Protein AF-A0A819WZU9-F1 (afdb_monomer_lite)

Sequence (108 aa):
MELAFIIFAAPYACFLKNRHYYALPEVTYENLISKPEETIGAVFDVCGISKSLIPEALTALNRDSQAGTVLSRDKM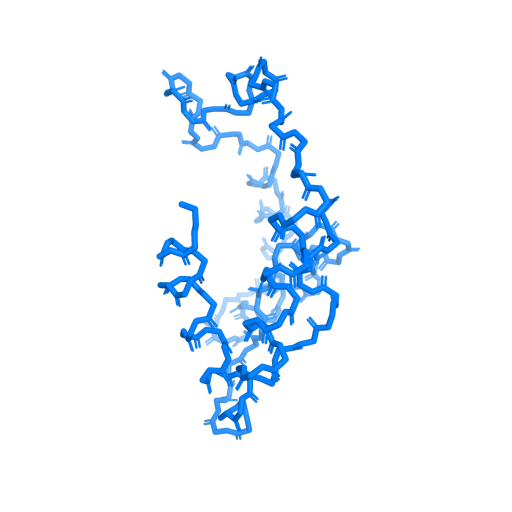AQVKSLELSKLDRKRLNEIAKRMELPESIFHF

Radius of gyration: 17.21 Å; chains: 1; bounding box: 39×28×38 Å

Secondary structure (DSSP, 8-state):
-HHHHHHHHHHHHHHHHHGGG--S----HHHHHHSHHHHHHHHHHHHT--GGGHHHHHHHHHS-TTTTSTTSHHHHTTS---PPPHHHHHHHHHHHHHHT--GGGG--

pLDDT: mean 86.58, std 8.69, range [50.03, 97.62]

Organism: NCBI:txid392033

Structure (mmCIF, N/CA/C/O backbone):
data_AF-A0A819WZU9-F1
#
_entry.id   AF-A0A819WZU9-F1
#
loop_
_atom_site.group_PDB
_atom_site.id
_atom_site.type_symbol
_atom_site.label_atom_id
_atom_site.label_alt_id
_atom_site.label_comp_id
_atom_site.label_asym_id
_atom_site.label_entity_id
_atom_site.label_seq_id
_atom_site.pdbx_PDB_ins_code
_atom_site.Cartn_x
_atom_site.Cartn_y
_atom_site.Cartn_z
_atom_site.occupancy
_atom_site.B_iso_or_equiv
_atom_site.auth_seq_id
_atom_site.auth_comp_id
_atom_site.auth_asym_id
_atom_site.auth_atom_id
_atom_site.pdbx_PDB_model_num
ATOM 1 N N . MET A 1 1 ? 19.995 -2.918 -6.620 1.00 65.31 1 MET A N 1
ATOM 2 C CA . MET A 1 1 ? 18.747 -2.218 -6.989 1.00 65.31 1 MET A CA 1
ATOM 3 C C . MET A 1 1 ? 17.912 -3.066 -7.943 1.00 65.31 1 MET A C 1
ATOM 5 O O . MET A 1 1 ? 16.803 -3.420 -7.583 1.00 65.31 1 MET A O 1
ATOM 9 N N . GLU A 1 2 ? 18.466 -3.492 -9.083 1.00 72.44 2 GLU A N 1
ATOM 10 C CA . GLU A 1 2 ? 17.768 -4.337 -10.071 1.00 72.44 2 GLU A CA 1
ATOM 11 C C . GLU A 1 2 ? 17.259 -5.679 -9.515 1.00 72.44 2 GLU A C 1
ATOM 13 O O . GLU A 1 2 ? 16.090 -6.006 -9.678 1.00 72.44 2 GLU A O 1
ATOM 18 N N . LEU A 1 3 ? 18.097 -6.421 -8.781 1.00 77.94 3 LEU A N 1
ATOM 19 C CA . LEU A 1 3 ? 17.683 -7.688 -8.163 1.00 77.94 3 LEU A CA 1
ATOM 20 C C . LEU A 1 3 ? 16.531 -7.500 -7.165 1.00 77.94 3 LEU A C 1
ATOM 22 O O . LEU A 1 3 ? 15.578 -8.268 -7.180 1.00 77.94 3 LEU A O 1
ATOM 26 N N . ALA A 1 4 ? 16.600 -6.461 -6.328 1.00 77.12 4 ALA A N 1
ATOM 27 C CA . ALA A 1 4 ? 15.523 -6.137 -5.396 1.00 77.12 4 ALA A CA 1
ATOM 28 C C . ALA A 1 4 ? 14.233 -5.802 -6.156 1.00 77.12 4 ALA A C 1
ATOM 30 O O . ALA A 1 4 ? 13.177 -6.320 -5.811 1.00 77.12 4 ALA A O 1
ATOM 31 N N . PHE A 1 5 ? 14.330 -5.017 -7.236 1.00 77.00 5 PHE A N 1
ATOM 32 C CA . PHE A 1 5 ? 13.188 -4.736 -8.098 1.00 77.00 5 PHE A CA 1
ATOM 33 C C . PHE A 1 5 ? 12.570 -6.026 -8.635 1.00 77.00 5 PHE A C 1
ATOM 35 O O . PHE A 1 5 ? 11.385 -6.235 -8.443 1.00 77.00 5 PHE A O 1
ATOM 42 N N . ILE A 1 6 ? 13.359 -6.935 -9.211 1.00 79.69 6 ILE A N 1
ATOM 43 C CA . ILE A 1 6 ? 12.850 -8.216 -9.722 1.00 79.69 6 ILE A CA 1
ATOM 44 C C . ILE A 1 6 ? 12.187 -9.041 -8.609 1.00 79.69 6 ILE A C 1
ATOM 46 O O . ILE A 1 6 ? 11.099 -9.572 -8.820 1.00 79.69 6 ILE A O 1
ATOM 50 N N . ILE A 1 7 ? 12.807 -9.123 -7.426 1.00 82.38 7 ILE A N 1
ATOM 51 C CA . ILE A 1 7 ? 12.285 -9.885 -6.280 1.00 82.38 7 ILE A CA 1
ATOM 52 C C . ILE A 1 7 ? 10.910 -9.371 -5.839 1.00 82.38 7 ILE A C 1
ATOM 54 O O . ILE A 1 7 ? 10.037 -10.182 -5.546 1.00 82.38 7 ILE A O 1
ATOM 58 N N . PHE A 1 8 ? 10.694 -8.054 -5.807 1.00 79.88 8 PHE A N 1
ATOM 59 C CA . PHE A 1 8 ? 9.415 -7.476 -5.376 1.00 79.88 8 PHE A CA 1
ATOM 60 C C . PHE A 1 8 ? 8.396 -7.337 -6.518 1.00 79.88 8 PHE A C 1
ATOM 62 O O . PHE A 1 8 ? 7.196 -7.491 -6.302 1.00 79.88 8 PHE A O 1
ATOM 69 N N . ALA A 1 9 ? 8.861 -7.100 -7.743 1.00 81.44 9 ALA A N 1
ATOM 70 C CA . ALA A 1 9 ? 8.025 -6.890 -8.918 1.00 81.44 9 ALA A CA 1
ATOM 71 C C . ALA A 1 9 ? 7.489 -8.206 -9.504 1.00 81.44 9 ALA A C 1
ATOM 73 O O . ALA A 1 9 ? 6.360 -8.236 -9.990 1.00 81.44 9 ALA A O 1
ATOM 74 N N . ALA A 1 10 ? 8.250 -9.308 -9.442 1.00 82.62 10 ALA A N 1
ATOM 75 C CA . ALA A 1 10 ? 7.820 -10.595 -9.999 1.00 82.62 10 ALA A CA 1
ATOM 76 C C . ALA A 1 10 ? 6.563 -11.169 -9.321 1.00 82.62 10 ALA A C 1
ATOM 78 O O . ALA A 1 10 ? 5.643 -11.561 -10.046 1.00 82.62 10 ALA A O 1
ATOM 79 N N . PRO A 1 11 ? 6.455 -11.198 -7.975 1.00 84.62 11 PRO A N 1
ATOM 80 C CA . PRO A 1 11 ? 5.236 -11.643 -7.308 1.00 84.62 11 PRO A CA 1
ATOM 81 C C . PRO A 1 11 ? 4.031 -10.776 -7.671 1.00 84.62 11 PRO A C 1
ATOM 83 O O . PRO A 1 11 ? 2.961 -11.314 -7.942 1.00 84.62 11 PRO A O 1
ATOM 86 N N . TYR A 1 12 ? 4.210 -9.453 -7.748 1.00 84.06 12 TYR A N 1
ATOM 87 C CA . TYR A 1 12 ? 3.128 -8.542 -8.113 1.00 84.06 12 TYR A CA 1
ATOM 88 C C . TYR A 1 12 ? 2.682 -8.721 -9.571 1.00 84.06 12 TYR A C 1
ATOM 90 O O . TYR A 1 12 ? 1.487 -8.808 -9.843 1.00 84.06 12 TYR A O 1
ATOM 98 N N . ALA A 1 13 ? 3.619 -8.886 -10.510 1.00 86.75 13 ALA A N 1
ATOM 99 C CA . ALA A 1 13 ? 3.306 -9.202 -11.905 1.00 86.75 13 ALA A CA 1
ATOM 100 C C . ALA A 1 13 ? 2.516 -10.515 -12.025 1.00 86.75 13 ALA A C 1
ATOM 102 O O . ALA A 1 13 ? 1.527 -10.594 -12.754 1.00 86.75 13 ALA A O 1
ATOM 103 N N . CYS A 1 14 ? 2.927 -11.544 -11.276 1.00 86.75 14 CYS A N 1
ATOM 104 C CA . CYS A 1 14 ? 2.216 -12.816 -11.215 1.00 86.75 14 CYS A CA 1
ATOM 105 C C . CYS A 1 14 ? 0.802 -12.644 -10.641 1.00 86.75 14 CYS A C 1
ATOM 107 O O . CYS A 1 14 ? -0.158 -13.145 -11.228 1.00 86.75 14 CYS A O 1
ATOM 109 N N . PHE A 1 15 ? 0.660 -11.892 -9.545 1.00 86.56 15 PHE A N 1
ATOM 110 C CA . PHE A 1 15 ? -0.637 -11.563 -8.959 1.00 86.56 15 PHE A CA 1
ATOM 111 C C . PHE A 1 15 ? -1.551 -10.870 -9.975 1.00 86.56 15 PHE A C 1
ATOM 113 O O . PHE A 1 15 ? -2.661 -11.341 -10.191 1.00 86.56 15 PHE A O 1
ATOM 120 N N . LEU A 1 16 ? -1.084 -9.825 -10.667 1.00 85.50 16 LEU A N 1
ATOM 121 C CA . LEU A 1 16 ? -1.889 -9.085 -11.645 1.00 85.50 16 LEU A CA 1
ATOM 122 C C . LEU A 1 16 ? -2.405 -9.974 -12.784 1.00 85.50 16 LEU A C 1
ATOM 124 O O . LEU A 1 16 ? -3.582 -9.892 -13.141 1.00 85.50 16 LEU A O 1
ATOM 128 N N . LYS A 1 17 ? -1.559 -10.863 -13.321 1.00 88.00 17 LYS A N 1
ATOM 129 C CA . LYS A 1 17 ? -1.950 -11.824 -14.371 1.00 88.00 17 LYS A CA 1
ATOM 130 C C . LYS A 1 17 ? -3.009 -12.813 -13.885 1.00 88.00 17 LYS A C 1
ATOM 132 O O . LYS A 1 17 ? -3.906 -13.189 -14.636 1.00 88.00 17 LYS A O 1
ATOM 137 N N . ASN A 1 18 ? -2.930 -13.195 -12.615 1.00 88.25 18 ASN A N 1
ATOM 138 C CA . ASN A 1 18 ? -3.807 -14.184 -11.998 1.00 88.25 18 ASN A CA 1
ATOM 139 C C . ASN A 1 18 ? -4.912 -13.559 -11.140 1.00 88.25 18 ASN A C 1
ATOM 141 O O . ASN A 1 18 ? -5.629 -14.286 -10.462 1.00 88.25 18 ASN A O 1
ATOM 145 N N . ARG A 1 19 ? -5.094 -12.230 -11.179 1.00 84.62 19 ARG A N 1
ATOM 146 C CA . ARG A 1 19 ? -5.974 -11.513 -10.241 1.00 84.62 19 ARG A CA 1
ATOM 147 C C . ARG A 1 19 ? -7.413 -12.020 -10.236 1.00 84.62 19 ARG A C 1
ATOM 149 O O . ARG A 1 19 ? -8.065 -12.029 -9.206 1.00 84.62 19 ARG A O 1
ATOM 156 N N . HIS A 1 20 ? -7.873 -12.494 -11.390 1.00 85.31 20 HIS A N 1
ATOM 157 C CA . HIS A 1 20 ? -9.204 -13.058 -11.593 1.00 85.31 20 HIS A CA 1
ATOM 158 C C . HIS A 1 20 ? -9.437 -14.390 -10.859 1.00 85.31 20 HIS A C 1
ATOM 160 O O . HIS A 1 20 ? -10.586 -14.776 -10.677 1.00 85.31 20 HIS A O 1
ATOM 166 N N . TYR A 1 21 ? -8.377 -15.087 -10.433 1.00 86.12 21 TYR A N 1
ATOM 167 C CA . TYR A 1 21 ? -8.476 -16.286 -9.598 1.00 86.12 21 TYR A CA 1
ATOM 168 C C . TYR A 1 21 ? -8.593 -15.972 -8.105 1.00 86.12 21 TYR A C 1
ATOM 170 O O . TYR A 1 21 ? -8.971 -16.849 -7.329 1.00 86.12 21 TYR A O 1
ATOM 178 N N . TYR A 1 22 ? -8.265 -14.750 -7.681 1.00 80.69 22 TYR A N 1
ATOM 179 C CA . TYR A 1 22 ? -8.353 -14.359 -6.280 1.00 80.69 22 TYR A CA 1
ATOM 180 C C . TYR A 1 22 ? -9.694 -13.674 -6.017 1.00 80.69 22 TYR A C 1
ATOM 182 O O . TYR A 1 22 ? -10.038 -12.679 -6.644 1.00 80.69 22 TYR A O 1
ATOM 190 N N . ALA A 1 23 ? -10.437 -14.190 -5.039 1.00 76.88 23 ALA A N 1
ATOM 191 C CA . ALA A 1 23 ? -11.671 -13.576 -4.544 1.00 76.88 23 ALA A CA 1
ATOM 192 C C . ALA A 1 23 ? -11.414 -12.543 -3.426 1.00 76.88 23 ALA A C 1
ATOM 194 O O . ALA A 1 23 ? -12.330 -12.172 -2.698 1.00 76.88 23 ALA A O 1
ATOM 195 N N . LEU A 1 24 ? -10.156 -12.127 -3.247 1.00 81.44 24 LEU A N 1
ATOM 196 C CA . LEU A 1 24 ? -9.724 -11.231 -2.179 1.00 81.44 24 LEU A CA 1
ATOM 197 C C . LEU A 1 24 ? -9.563 -9.800 -2.709 1.00 81.44 24 LEU A C 1
ATOM 199 O O . LEU A 1 24 ? -9.118 -9.624 -3.845 1.00 81.44 24 LEU A O 1
ATOM 203 N N . PRO A 1 25 ? -9.883 -8.779 -1.899 1.00 82.44 25 PRO A N 1
ATOM 204 C CA . PRO A 1 25 ? -9.700 -7.391 -2.283 1.00 82.44 25 PRO A CA 1
ATOM 205 C C . PRO A 1 25 ? -8.213 -7.064 -2.433 1.00 82.44 25 PRO A C 1
ATOM 207 O O . PRO A 1 25 ? -7.380 -7.474 -1.621 1.00 82.44 25 PRO A O 1
ATOM 210 N N . GLU A 1 26 ? -7.883 -6.296 -3.468 1.00 82.88 26 GLU A N 1
ATOM 211 C CA . GLU A 1 26 ? -6.538 -5.760 -3.656 1.00 82.88 26 GLU A CA 1
ATOM 212 C C . GLU A 1 26 ? -6.306 -4.604 -2.675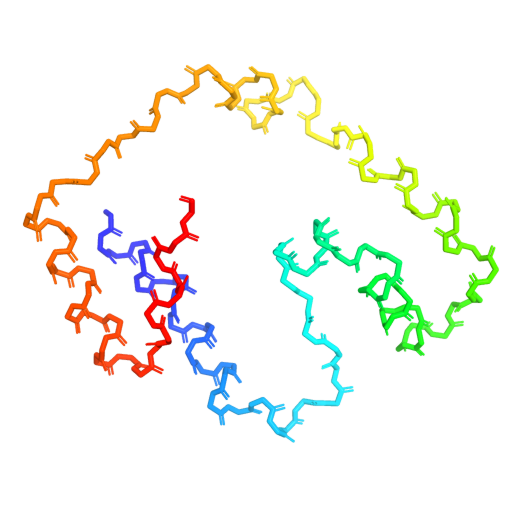 1.00 82.88 26 GLU A C 1
ATOM 214 O O . GLU A 1 26 ? -6.935 -3.548 -2.767 1.00 82.88 26 GLU A O 1
ATOM 219 N N . VAL A 1 27 ? -5.382 -4.804 -1.735 1.00 87.62 27 VAL A N 1
ATOM 220 C CA . VAL A 1 27 ? -4.953 -3.772 -0.789 1.00 87.62 27 VAL A CA 1
ATOM 221 C C . VAL A 1 27 ? -3.602 -3.240 -1.241 1.00 87.62 27 VAL A C 1
ATOM 223 O O . VAL A 1 27 ? -2.575 -3.893 -1.056 1.00 87.62 27 VAL A O 1
ATOM 226 N N . THR A 1 28 ? -3.603 -2.047 -1.830 1.00 85.56 28 THR A N 1
ATOM 227 C CA . THR A 1 28 ? -2.377 -1.308 -2.154 1.00 85.56 28 THR A CA 1
ATOM 228 C C . THR A 1 28 ? -2.180 -0.148 -1.187 1.00 85.56 28 THR A C 1
ATOM 230 O O . THR A 1 28 ? -3.127 0.308 -0.538 1.00 85.56 28 THR A O 1
ATOM 233 N N . TYR A 1 29 ? -0.946 0.349 -1.093 1.00 85.75 29 TYR A N 1
ATOM 234 C CA . TYR A 1 29 ? -0.651 1.536 -0.294 1.00 85.75 29 TYR A CA 1
ATOM 235 C C . TYR A 1 29 ? -1.439 2.751 -0.805 1.00 85.75 29 TYR A C 1
ATOM 237 O O . TYR A 1 29 ? -2.042 3.478 -0.023 1.00 85.75 29 TYR A O 1
ATOM 245 N N . GLU A 1 30 ? -1.522 2.929 -2.121 1.00 85.12 30 GLU A N 1
ATOM 246 C CA . GLU A 1 30 ? -2.203 4.051 -2.767 1.00 85.12 30 GLU A CA 1
ATOM 247 C C . GLU A 1 30 ? -3.703 4.051 -2.457 1.00 85.12 30 GLU A C 1
ATOM 24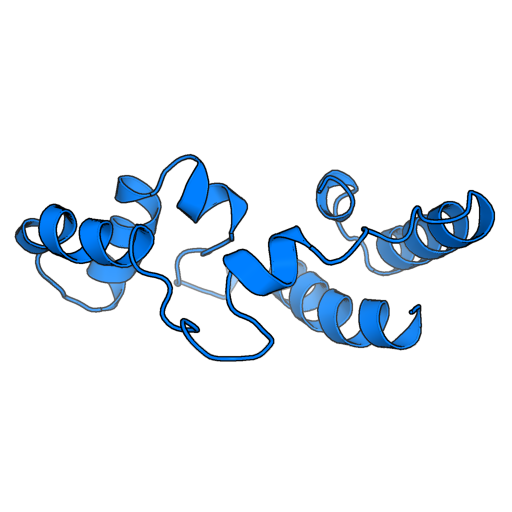9 O O . GLU A 1 30 ? -4.270 5.100 -2.139 1.00 85.12 30 GLU A O 1
ATOM 254 N N . ASN A 1 31 ? -4.349 2.881 -2.492 1.00 88.94 31 ASN A N 1
ATOM 255 C CA . ASN A 1 31 ? -5.755 2.737 -2.111 1.00 88.94 31 ASN A CA 1
ATOM 256 C C . ASN A 1 31 ? -5.949 3.000 -0.615 1.00 88.94 31 ASN A C 1
ATOM 258 O O . ASN A 1 31 ? -6.871 3.720 -0.234 1.00 88.94 31 ASN A O 1
ATOM 262 N N . LEU A 1 32 ? -5.045 2.494 0.228 1.00 91.12 32 LEU A N 1
ATOM 263 C CA . LEU A 1 32 ? -5.114 2.704 1.671 1.00 91.12 32 LEU A CA 1
ATOM 264 C C . LEU A 1 32 ? -4.970 4.183 2.055 1.00 91.12 32 LEU A C 1
ATOM 266 O O . LEU A 1 32 ? -5.591 4.614 3.018 1.00 91.12 32 LEU A O 1
ATOM 270 N N . ILE A 1 33 ? -4.190 4.970 1.310 1.00 89.62 33 ILE A N 1
ATOM 271 C CA . ILE A 1 33 ? -4.038 6.410 1.558 1.00 89.62 33 ILE A CA 1
ATOM 272 C C . ILE A 1 33 ? -5.174 7.230 0.932 1.00 89.62 33 ILE A C 1
ATOM 274 O O . ILE A 1 33 ? -5.692 8.142 1.572 1.00 89.62 33 ILE A O 1
ATOM 278 N N . SER A 1 34 ? -5.573 6.932 -0.307 1.00 92.38 34 SER A N 1
ATOM 279 C CA . SER A 1 34 ? -6.573 7.732 -1.035 1.00 92.38 34 SER A CA 1
ATOM 280 C C . SER A 1 34 ? -8.020 7.405 -0.659 1.00 92.38 34 SER A C 1
ATOM 282 O O . SER A 1 34 ? -8.887 8.276 -0.734 1.00 92.38 34 SER A O 1
ATOM 284 N N . LYS A 1 35 ? -8.290 6.155 -0.265 1.00 95.00 35 LYS A N 1
ATOM 285 C CA . LYS A 1 35 ? -9.620 5.614 0.044 1.00 95.00 35 LYS A CA 1
ATOM 286 C C . LYS A 1 35 ? -9.560 4.652 1.246 1.00 95.00 35 LYS A C 1
ATOM 288 O O . LYS A 1 35 ? -9.877 3.464 1.112 1.00 95.00 35 LYS A O 1
ATOM 293 N N . PRO A 1 36 ? -9.142 5.131 2.431 1.00 94.81 36 PRO A N 1
ATOM 294 C CA . PRO A 1 36 ? -8.876 4.271 3.585 1.00 94.81 36 PRO A CA 1
ATOM 295 C C . PRO A 1 36 ? -10.120 3.511 4.071 1.00 94.81 36 PRO A C 1
ATOM 297 O O . PRO A 1 36 ? -10.031 2.321 4.363 1.00 94.81 36 PRO A O 1
ATOM 300 N N . GLU A 1 37 ? -11.287 4.163 4.109 1.00 95.94 37 GLU A N 1
ATOM 301 C CA . GLU A 1 37 ? -12.559 3.545 4.518 1.00 95.94 37 GLU A CA 1
ATOM 302 C C . GLU A 1 37 ? -12.985 2.400 3.596 1.00 95.94 37 GLU A C 1
ATOM 304 O O . GLU A 1 37 ? -13.316 1.315 4.073 1.00 95.94 37 GLU A O 1
ATOM 309 N N . GLU A 1 38 ? -12.941 2.622 2.279 1.00 95.19 38 GLU A N 1
ATOM 310 C CA . GLU A 1 38 ? -13.297 1.614 1.274 1.00 95.19 38 GLU A CA 1
ATOM 311 C C . GLU A 1 38 ? -12.338 0.418 1.343 1.00 95.19 38 GLU A C 1
ATOM 313 O O . GLU A 1 38 ? -12.770 -0.734 1.383 1.00 95.19 38 GLU A O 1
ATOM 318 N N . THR A 1 39 ? -11.035 0.698 1.445 1.00 95.12 39 THR A N 1
ATOM 319 C CA . THR A 1 39 ? -9.984 -0.326 1.491 1.00 95.12 39 THR A CA 1
ATOM 320 C C . THR A 1 39 ? -10.090 -1.190 2.750 1.00 95.12 39 THR A C 1
ATOM 322 O O . THR A 1 39 ? -10.085 -2.417 2.659 1.00 95.12 39 THR A O 1
ATOM 325 N N . ILE A 1 40 ? -10.230 -0.579 3.933 1.00 95.31 40 ILE A N 1
ATOM 326 C CA . ILE A 1 40 ? -10.394 -1.314 5.199 1.00 95.31 40 ILE A CA 1
ATOM 327 C C . ILE A 1 40 ? -11.739 -2.047 5.234 1.00 95.31 40 ILE A C 1
ATOM 329 O O . ILE A 1 40 ? -11.803 -3.187 5.692 1.00 95.31 40 ILE A O 1
ATOM 333 N N . GLY A 1 41 ? -12.805 -1.434 4.714 1.00 96.00 41 GLY A N 1
ATOM 334 C CA . GLY A 1 41 ? -14.122 -2.058 4.624 1.00 96.00 41 GLY A CA 1
ATOM 335 C C . GLY A 1 41 ? -14.111 -3.346 3.801 1.00 96.00 41 GLY A C 1
ATOM 336 O O . GLY A 1 41 ? -14.695 -4.340 4.228 1.00 96.00 41 GLY A O 1
ATOM 337 N N . ALA A 1 42 ? -13.390 -3.362 2.677 1.00 93.81 42 ALA A N 1
ATOM 338 C CA . ALA A 1 42 ? -13.231 -4.558 1.855 1.00 93.81 42 ALA A CA 1
ATOM 339 C C . ALA A 1 42 ? -12.490 -5.685 2.600 1.00 93.81 42 ALA A C 1
ATOM 341 O O . ALA A 1 42 ? -12.860 -6.854 2.492 1.00 93.81 42 ALA A O 1
ATOM 342 N N . VAL A 1 43 ? -11.475 -5.347 3.405 1.00 93.81 43 VAL A N 1
ATOM 343 C CA . VAL A 1 43 ? -10.787 -6.320 4.273 1.00 93.81 43 VAL A CA 1
ATOM 344 C C . VAL A 1 43 ? -11.741 -6.874 5.333 1.00 93.81 43 VAL A C 1
ATOM 346 O O . VAL A 1 43 ? -11.771 -8.081 5.567 1.00 93.81 43 VAL A O 1
ATOM 349 N N . PHE A 1 44 ? -12.553 -6.017 5.952 1.00 95.75 44 PHE A N 1
ATOM 350 C CA . PHE A 1 44 ? -13.525 -6.428 6.966 1.00 95.75 44 PHE A CA 1
ATOM 351 C C . PHE A 1 44 ? -14.582 -7.381 6.409 1.00 95.75 44 PHE A C 1
ATOM 353 O O . PHE A 1 44 ? -14.896 -8.366 7.077 1.00 95.75 44 PHE A O 1
ATOM 360 N N . ASP A 1 45 ? -15.069 -7.133 5.189 1.00 94.06 45 ASP A N 1
ATOM 361 C CA . ASP A 1 45 ? -16.010 -8.021 4.497 1.00 94.06 45 ASP A CA 1
ATOM 362 C C . ASP A 1 45 ? -15.446 -9.441 4.358 1.00 94.06 45 ASP A C 1
ATOM 364 O O . ASP A 1 45 ? -16.131 -10.415 4.667 1.00 94.06 45 ASP A O 1
ATOM 368 N N . VAL A 1 46 ? -14.175 -9.569 3.966 1.00 92.44 46 VAL A N 1
ATOM 369 C CA . VAL A 1 46 ? -13.506 -10.875 3.853 1.00 92.44 46 VAL A CA 1
ATOM 370 C C . VAL A 1 46 ? -13.286 -11.531 5.212 1.00 92.44 46 VAL A C 1
ATOM 372 O O . VAL A 1 46 ? -13.452 -12.742 5.349 1.00 92.44 46 VAL A O 1
ATOM 375 N N . CYS A 1 47 ? -12.897 -10.755 6.223 1.00 93.06 47 CYS A N 1
ATOM 376 C CA . CYS A 1 47 ? -12.606 -11.279 7.555 1.00 93.06 47 CYS A CA 1
ATOM 377 C C . CYS A 1 47 ? -13.864 -11.534 8.405 1.00 93.06 47 CYS A C 1
ATOM 379 O O . CYS A 1 47 ? -13.736 -12.032 9.522 1.00 93.06 47 CYS A O 1
ATOM 381 N N . GLY A 1 48 ? -15.061 -11.186 7.918 1.00 94.88 48 GLY A N 1
ATOM 382 C CA . GLY A 1 48 ? -16.304 -11.283 8.688 1.00 94.88 48 GLY A CA 1
ATOM 383 C C . GLY A 1 48 ? -16.357 -10.322 9.882 1.00 94.88 48 GLY A C 1
ATOM 384 O O . GLY A 1 48 ? -17.010 -10.614 10.884 1.00 94.88 48 GLY A O 1
ATOM 385 N N . ILE A 1 49 ? -15.650 -9.191 9.805 1.00 96.81 49 ILE A N 1
ATOM 386 C CA . ILE A 1 49 ? -15.598 -8.173 10.861 1.00 96.81 49 ILE A CA 1
ATOM 387 C C . ILE A 1 49 ? -16.694 -7.132 10.611 1.00 96.81 49 ILE A C 1
ATOM 389 O O . ILE A 1 49 ? -16.937 -6.715 9.480 1.00 96.81 49 ILE A O 1
ATOM 393 N N . SER A 1 50 ? -17.356 -6.673 11.676 1.00 97.31 50 SER A N 1
ATOM 394 C CA . SER A 1 50 ? -18.394 -5.645 11.559 1.00 97.31 50 SER A CA 1
ATOM 395 C C . SER A 1 50 ? -17.837 -4.324 11.023 1.00 97.31 50 SER A C 1
ATOM 397 O O . SER A 1 50 ? -16.910 -3.749 11.600 1.00 97.31 50 SER A O 1
ATOM 399 N N . LYS A 1 51 ? -18.492 -3.762 9.997 1.00 96.44 51 LYS A N 1
ATOM 400 C CA . LYS A 1 51 ? -18.178 -2.425 9.459 1.00 96.44 51 LYS A CA 1
ATOM 401 C C . LYS A 1 51 ? -18.346 -1.298 10.477 1.00 96.44 51 LYS A C 1
ATOM 403 O O . LYS A 1 51 ? -17.748 -0.240 10.313 1.00 96.44 51 LYS A O 1
ATOM 408 N N . SER A 1 52 ? -19.091 -1.526 11.561 1.00 97.62 52 SER A N 1
ATOM 409 C CA . SER A 1 52 ? -19.199 -0.562 12.664 1.00 97.62 52 SER A CA 1
ATOM 410 C C . SER A 1 52 ? -17.855 -0.267 13.344 1.00 97.62 52 SER A C 1
ATOM 412 O O . SER A 1 52 ? -17.737 0.754 14.010 1.00 97.62 52 SER A O 1
ATOM 414 N N . LEU A 1 53 ? -16.855 -1.143 13.183 1.00 97.62 53 LEU A N 1
ATOM 415 C CA . LEU A 1 53 ? -15.511 -0.993 13.747 1.00 97.62 53 LEU A CA 1
ATOM 416 C C . LEU A 1 53 ? -14.534 -0.264 12.802 1.00 97.62 53 LEU A C 1
ATOM 418 O O . LEU A 1 53 ? -13.395 -0.009 13.185 1.00 97.62 53 LEU A O 1
ATOM 422 N N . ILE A 1 54 ? -14.949 0.093 11.578 1.00 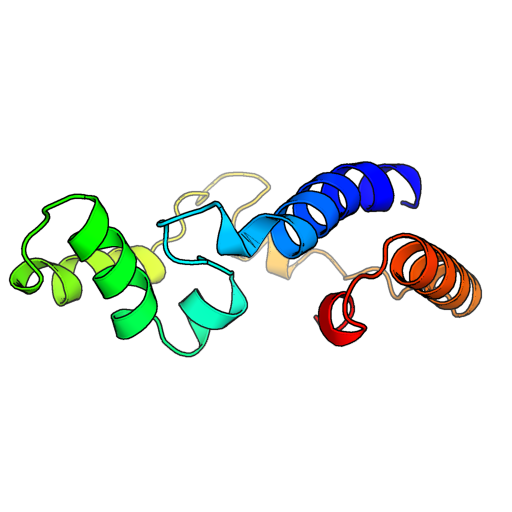96.69 54 ILE A N 1
ATOM 423 C CA . ILE A 1 54 ? -14.088 0.808 10.618 1.00 96.69 54 ILE A CA 1
ATOM 424 C C . ILE A 1 54 ? -13.546 2.123 11.204 1.00 96.69 54 ILE A C 1
ATOM 426 O O . ILE A 1 54 ? -12.336 2.332 11.105 1.00 96.69 54 ILE A O 1
ATOM 430 N N . PRO A 1 55 ? -14.354 2.981 11.867 1.00 96.50 55 PRO A N 1
ATOM 431 C CA . PRO A 1 55 ? -13.840 4.215 12.463 1.00 96.50 55 PRO A CA 1
ATOM 432 C C . PRO A 1 55 ? -12.703 3.976 13.460 1.00 96.50 55 PRO A C 1
ATOM 434 O O . PRO A 1 55 ? -11.728 4.723 13.474 1.00 96.50 55 PRO A O 1
ATOM 437 N N . GLU A 1 56 ? -12.793 2.909 14.258 1.00 96.12 56 GLU A N 1
ATOM 438 C CA . GLU A 1 56 ? -11.742 2.523 15.200 1.00 96.12 56 GLU A CA 1
ATOM 439 C C . GLU A 1 56 ? -10.490 2.033 14.462 1.00 96.12 56 GLU A C 1
ATOM 441 O O . GLU A 1 56 ? -9.383 2.485 14.755 1.00 96.12 56 GLU A O 1
ATOM 446 N N . ALA A 1 57 ? -10.648 1.178 13.451 1.00 95.00 57 ALA A N 1
ATOM 447 C CA . ALA A 1 57 ? -9.532 0.665 12.661 1.00 95.00 57 ALA A CA 1
ATOM 448 C C . ALA A 1 57 ? -8.757 1.773 11.932 1.00 95.00 57 ALA A C 1
ATOM 450 O O . ALA A 1 57 ? -7.529 1.729 11.868 1.00 95.00 57 ALA A O 1
ATOM 451 N N . LEU A 1 58 ? -9.446 2.808 11.442 1.00 95.62 58 LEU A N 1
ATOM 452 C CA . LEU A 1 58 ? -8.812 3.958 10.790 1.00 95.62 58 LEU A CA 1
ATOM 453 C C . LEU A 1 58 ? -7.849 4.704 11.713 1.00 95.62 58 LEU A C 1
ATOM 455 O O . LEU A 1 58 ? -6.849 5.249 11.245 1.00 95.62 58 LEU A O 1
ATOM 459 N N . THR A 1 59 ? -8.089 4.694 13.028 1.00 95.00 59 THR A N 1
ATOM 460 C CA . THR A 1 59 ? -7.177 5.339 13.985 1.00 95.00 59 THR A CA 1
ATOM 461 C C . THR A 1 59 ? -5.781 4.712 13.965 1.00 95.00 59 THR A C 1
ATOM 463 O O . THR A 1 59 ? -4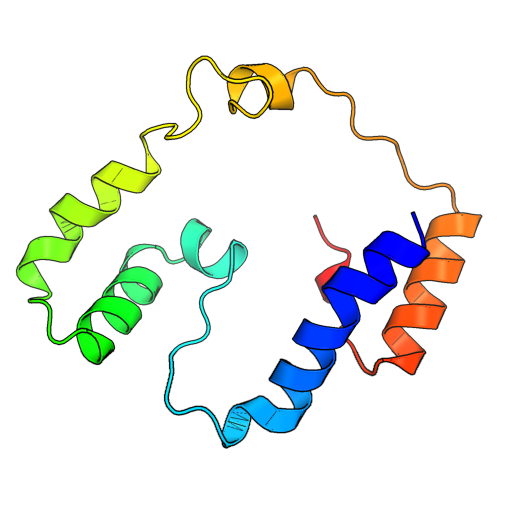.792 5.404 14.219 1.00 95.00 59 THR A O 1
ATOM 466 N N . ALA A 1 60 ? -5.671 3.433 13.580 1.00 91.88 60 ALA A N 1
ATOM 467 C CA . ALA A 1 60 ? -4.398 2.734 13.470 1.00 91.88 60 ALA A CA 1
ATOM 468 C C . ALA A 1 60 ? -3.490 3.327 12.382 1.00 91.88 60 ALA A C 1
ATOM 470 O O . ALA A 1 60 ? -2.271 3.285 12.538 1.00 91.88 60 ALA A O 1
ATOM 471 N N . LEU A 1 61 ? -4.051 3.940 11.329 1.00 90.31 61 LEU A N 1
ATOM 472 C CA . LEU A 1 61 ? -3.270 4.587 10.266 1.00 90.31 61 LEU A CA 1
ATOM 473 C C . LEU A 1 61 ? -2.483 5.799 10.789 1.00 90.31 61 LEU A C 1
ATOM 475 O O . LEU A 1 61 ? -1.373 6.082 10.333 1.00 90.31 61 LEU A O 1
ATOM 479 N N . ASN A 1 62 ? -2.999 6.475 11.817 1.00 89.94 62 ASN A N 1
ATOM 480 C CA . ASN A 1 62 ? -2.322 7.621 12.423 1.00 89.94 62 ASN A CA 1
ATOM 481 C C . ASN A 1 62 ? -1.115 7.201 13.270 1.00 89.94 62 ASN A C 1
ATOM 483 O O . ASN A 1 62 ? -0.164 7.972 13.420 1.00 89.94 62 ASN A O 1
ATOM 487 N N . ARG A 1 63 ? -1.097 5.959 13.766 1.00 91.50 63 ARG A N 1
ATOM 488 C CA . ARG A 1 63 ? -0.040 5.451 14.641 1.00 91.50 63 ARG A CA 1
ATOM 489 C C . ARG A 1 63 ? 1.123 4.872 13.845 1.00 91.50 63 ARG A C 1
ATOM 491 O O . ARG A 1 63 ? 0.949 3.975 13.022 1.00 91.50 63 ARG A O 1
ATOM 498 N N . ASP A 1 64 ? 2.334 5.323 14.150 1.00 91.19 64 ASP A N 1
ATOM 499 C CA . ASP A 1 64 ? 3.532 4.665 13.645 1.00 91.19 64 ASP A CA 1
ATOM 500 C C . ASP A 1 64 ? 3.792 3.381 14.444 1.00 91.19 64 ASP A C 1
ATOM 502 O O . ASP A 1 64 ? 4.264 3.416 15.580 1.00 91.19 64 ASP A O 1
ATOM 506 N N . SER A 1 65 ? 3.451 2.231 13.859 1.00 90.94 65 SER A N 1
ATOM 507 C CA . SER A 1 65 ? 3.715 0.924 14.476 1.00 90.94 65 SER A CA 1
ATOM 508 C C . SER A 1 65 ? 5.209 0.600 14.587 1.00 90.94 65 SER A C 1
ATOM 510 O O . SER A 1 65 ? 5.572 -0.308 15.328 1.00 90.94 65 SER A O 1
ATOM 512 N N . GLN A 1 66 ? 6.061 1.341 13.873 1.00 94.00 66 GLN A N 1
ATOM 513 C CA . GLN A 1 66 ? 7.514 1.206 13.869 1.00 94.00 66 GLN A CA 1
ATOM 514 C C . GLN A 1 66 ? 8.200 2.311 14.686 1.00 94.00 66 GLN A C 1
ATOM 516 O O . GLN A 1 66 ? 9.418 2.487 14.578 1.00 94.00 66 GLN A O 1
ATOM 521 N N . ALA A 1 67 ? 7.453 3.049 15.518 1.00 93.44 67 ALA A N 1
ATOM 522 C CA . ALA A 1 67 ? 8.001 4.087 16.384 1.00 93.44 67 ALA A CA 1
ATOM 523 C C . ALA A 1 67 ? 9.169 3.554 17.238 1.00 93.44 67 ALA A C 1
ATOM 525 O O . ALA A 1 67 ? 9.095 2.479 17.831 1.00 93.44 67 ALA A O 1
ATOM 526 N N . GLY A 1 68 ? 10.268 4.313 17.285 1.00 91.38 68 GLY A N 1
ATOM 527 C CA . GLY A 1 68 ? 11.493 3.938 18.003 1.00 91.38 68 GLY A CA 1
ATOM 528 C C . GLY A 1 68 ? 12.432 2.991 17.245 1.00 91.38 68 GLY A C 1
ATOM 529 O O . GLY A 1 68 ? 13.560 2.786 17.688 1.00 91.38 68 GLY A O 1
ATOM 530 N N . THR A 1 69 ? 12.020 2.453 16.093 1.00 94.25 69 THR A N 1
ATOM 531 C CA . THR A 1 69 ? 12.892 1.645 15.227 1.00 94.25 69 THR A CA 1
ATOM 532 C C . THR A 1 69 ? 13.605 2.502 14.177 1.00 94.25 69 THR A C 1
ATOM 534 O O . THR A 1 69 ? 13.288 3.674 13.970 1.00 94.25 69 THR A O 1
ATOM 537 N N . VAL A 1 70 ? 14.554 1.896 13.459 1.00 91.56 70 VAL A N 1
ATOM 538 C CA . VAL A 1 70 ? 15.228 2.532 12.313 1.00 91.56 70 VAL A CA 1
ATOM 539 C C . VAL A 1 70 ? 14.300 2.766 11.113 1.00 91.56 70 VAL A C 1
ATOM 541 O O . VAL A 1 70 ? 14.655 3.539 10.231 1.00 91.56 70 VAL A O 1
ATOM 544 N N . LEU A 1 71 ? 13.125 2.126 11.087 1.00 89.75 71 LEU A N 1
ATOM 545 C CA . LEU A 1 71 ? 12.122 2.240 10.024 1.00 89.75 71 LEU A CA 1
ATOM 546 C C . LEU A 1 71 ? 10.943 3.146 10.410 1.00 89.75 71 LEU A C 1
ATOM 548 O O . LEU A 1 71 ? 9.950 3.184 9.685 1.00 89.75 71 LEU A O 1
ATOM 552 N N . SER A 1 72 ? 11.021 3.862 11.538 1.00 93.19 72 SER A N 1
ATOM 553 C CA . SER A 1 72 ? 9.968 4.807 11.919 1.00 93.19 72 SER A CA 1
ATOM 554 C C . SER A 1 72 ? 9.808 5.903 10.863 1.00 93.19 72 SER A C 1
ATOM 556 O O . SER A 1 72 ? 10.773 6.274 10.185 1.00 93.19 72 SER A O 1
ATOM 558 N N . ARG A 1 73 ? 8.607 6.477 10.749 1.00 89.44 73 ARG A N 1
ATOM 559 C CA . ARG A 1 73 ? 8.332 7.585 9.817 1.00 89.44 73 ARG A CA 1
ATOM 560 C C . ARG A 1 73 ? 9.311 8.736 10.019 1.00 89.44 73 ARG A C 1
ATOM 562 O O . ARG A 1 73 ? 9.852 9.246 9.045 1.00 89.44 73 ARG A O 1
ATOM 569 N N . ASP A 1 74 ? 9.600 9.081 11.272 1.00 90.44 74 ASP A N 1
ATOM 570 C CA . ASP A 1 74 ? 10.526 10.165 11.620 1.00 90.44 74 ASP A CA 1
ATOM 571 C C . ASP A 1 74 ? 11.958 9.897 11.145 1.00 90.44 74 ASP A C 1
ATOM 573 O O . ASP A 1 74 ? 12.656 10.821 10.725 1.00 90.44 74 ASP A O 1
ATOM 577 N N . LYS A 1 75 ? 12.417 8.639 11.217 1.00 90.50 75 LYS A N 1
ATOM 578 C CA . LYS A 1 75 ? 13.749 8.244 10.743 1.00 90.50 75 LYS A CA 1
ATOM 579 C C . LYS A 1 75 ? 13.788 8.171 9.222 1.00 90.50 75 LYS A C 1
ATOM 581 O O . LYS A 1 75 ? 14.724 8.690 8.620 1.00 90.50 75 LYS A O 1
ATOM 586 N N . MET A 1 76 ? 12.755 7.610 8.599 1.00 88.75 76 MET A N 1
ATOM 587 C CA . MET A 1 76 ? 12.647 7.501 7.144 1.00 88.75 76 MET A CA 1
ATOM 588 C C . MET A 1 76 ? 12.497 8.865 6.460 1.00 88.75 76 MET A C 1
ATOM 590 O O . MET A 1 76 ? 13.069 9.063 5.395 1.00 88.75 76 MET A O 1
ATOM 594 N N . ALA A 1 77 ? 11.833 9.837 7.092 1.00 86.62 77 ALA A N 1
ATOM 595 C CA . ALA A 1 77 ? 11.733 11.211 6.589 1.00 86.62 77 ALA A CA 1
ATOM 596 C C . ALA A 1 77 ? 13.099 11.915 6.464 1.00 86.62 77 ALA A C 1
ATOM 598 O O . ALA A 1 77 ? 13.243 12.868 5.701 1.00 86.62 77 ALA A O 1
ATOM 599 N N . GLN A 1 78 ? 14.110 11.451 7.204 1.00 85.75 78 GLN A N 1
ATOM 600 C CA . GLN A 1 78 ? 15.477 11.982 7.157 1.00 85.75 78 GLN A CA 1
ATOM 601 C C . GLN A 1 78 ? 16.339 11.285 6.098 1.00 85.75 78 GLN A C 1
ATOM 603 O O . GLN A 1 78 ? 17.415 11.778 5.750 1.00 85.75 78 GLN A O 1
ATOM 608 N N . VAL A 1 79 ? 15.887 10.140 5.579 1.00 84.06 79 VAL A N 1
ATOM 609 C CA . VAL A 1 79 ? 16.581 9.424 4.513 1.00 84.06 79 VAL A CA 1
ATOM 610 C C . VAL A 1 79 ? 16.361 10.190 3.217 1.00 84.06 79 VAL A C 1
ATOM 612 O O . VAL A 1 79 ? 15.245 10.296 2.712 1.00 84.06 79 VAL A O 1
ATOM 615 N N . LYS A 1 80 ? 17.444 10.726 2.646 1.00 76.25 80 LYS A N 1
ATOM 616 C CA . LYS A 1 80 ? 17.383 11.307 1.305 1.00 76.25 80 LYS A CA 1
ATOM 617 C C . LYS A 1 80 ? 17.069 10.200 0.310 1.00 76.25 80 LYS A C 1
ATOM 619 O O . LYS A 1 80 ? 17.845 9.252 0.180 1.00 76.25 80 LYS A O 1
ATOM 624 N N . SER A 1 81 ? 15.953 10.348 -0.400 1.00 70.88 81 SER A N 1
ATOM 625 C CA . SER A 1 81 ? 15.676 9.521 -1.568 1.00 70.88 81 SER A CA 1
ATOM 626 C C . SER A 1 81 ? 16.848 9.652 -2.537 1.00 70.88 81 SER A C 1
ATOM 628 O O . SER A 1 81 ? 17.276 10.761 -2.868 1.00 70.88 81 SER A O 1
ATOM 630 N N . LEU A 1 82 ? 17.413 8.518 -2.943 1.00 73.12 82 LEU A N 1
ATOM 631 C CA . LEU A 1 82 ? 18.391 8.501 -4.018 1.00 73.12 82 LEU A CA 1
ATOM 632 C C . LEU A 1 82 ? 17.629 8.747 -5.314 1.00 73.12 82 LEU A C 1
ATOM 634 O O . LEU A 1 82 ? 16.813 7.919 -5.720 1.00 73.12 82 LEU A O 1
ATOM 638 N N . GLU A 1 83 ? 17.897 9.876 -5.969 1.00 77.69 83 GLU A N 1
ATOM 639 C CA . GLU A 1 83 ? 17.375 10.082 -7.312 1.00 77.69 83 GLU A CA 1
ATOM 640 C C . GLU A 1 83 ? 17.904 8.981 -8.231 1.00 77.69 83 GLU A C 1
ATOM 642 O O . GLU A 1 83 ? 19.112 8.749 -8.343 1.00 77.69 83 GLU A O 1
ATOM 647 N N . LEU A 1 84 ? 16.982 8.286 -8.895 1.00 79.62 84 LEU A N 1
ATOM 648 C CA . LEU A 1 84 ? 17.343 7.298 -9.898 1.00 79.62 84 LEU A CA 1
ATOM 649 C C . LEU A 1 84 ? 18.045 7.998 -11.056 1.00 79.62 84 LEU A C 1
ATOM 651 O O . LEU A 1 84 ? 17.499 8.926 -11.661 1.00 79.62 84 LEU A O 1
ATOM 655 N N . SER A 1 85 ? 19.227 7.503 -11.423 1.00 87.56 85 SER A N 1
ATOM 656 C CA . SER A 1 85 ? 19.890 7.965 -12.636 1.00 87.56 85 SER A CA 1
ATOM 657 C C . SER A 1 85 ? 19.000 7.699 -13.859 1.00 87.56 85 SER A C 1
ATOM 659 O O . SER A 1 85 ? 18.188 6.767 -13.880 1.00 87.56 85 SER A O 1
ATOM 661 N N . LYS A 1 86 ? 19.165 8.488 -14.932 1.00 88.69 86 LYS A N 1
ATOM 662 C CA . LYS A 1 86 ? 18.440 8.258 -16.199 1.00 88.69 86 LYS A CA 1
ATOM 663 C C . LYS A 1 86 ? 18.650 6.836 -16.733 1.00 88.69 86 LYS A C 1
ATOM 665 O O . LYS A 1 86 ? 17.734 6.258 -17.314 1.00 88.69 86 LYS A O 1
ATOM 670 N N . LEU A 1 87 ? 19.848 6.280 -16.529 1.00 89.12 87 LEU A N 1
ATOM 671 C CA . LEU A 1 87 ? 20.188 4.921 -16.942 1.00 89.12 87 LEU A CA 1
ATOM 672 C C . LEU A 1 87 ? 19.428 3.876 -16.116 1.00 89.12 87 LEU A C 1
ATOM 674 O O . LEU A 1 87 ? 18.853 2.958 -16.697 1.00 89.12 87 LEU A O 1
ATOM 678 N N . ASP A 1 88 ? 19.383 4.035 -14.792 1.00 85.88 88 ASP A N 1
ATOM 679 C CA . ASP A 1 88 ? 18.661 3.113 -13.909 1.00 85.88 88 ASP A CA 1
ATOM 680 C C . ASP A 1 88 ? 17.160 3.157 -14.179 1.00 85.88 88 ASP A C 1
ATOM 682 O O . ASP A 1 88 ? 16.530 2.111 -14.312 1.00 85.88 88 ASP A O 1
ATOM 686 N N . ARG A 1 89 ? 16.593 4.355 -14.379 1.00 86.31 89 ARG A N 1
ATOM 687 C CA . ARG A 1 89 ? 15.187 4.510 -14.776 1.00 86.31 89 ARG A CA 1
ATOM 688 C C . ARG A 1 89 ? 14.889 3.795 -16.094 1.00 86.31 89 ARG A C 1
ATOM 690 O O . ARG A 1 89 ? 13.892 3.087 -16.190 1.00 86.31 89 ARG A O 1
ATOM 697 N N . LYS A 1 90 ? 15.762 3.932 -17.099 1.00 88.94 90 LYS A N 1
ATOM 698 C CA . LYS A 1 90 ? 15.603 3.226 -18.378 1.00 88.94 90 LYS A CA 1
ATOM 699 C C . LYS A 1 90 ? 15.615 1.706 -18.185 1.00 88.94 90 LYS A C 1
ATOM 701 O O . LYS A 1 90 ? 14.738 1.030 -18.715 1.00 88.94 90 LYS A O 1
ATOM 706 N N . ARG A 1 91 ? 16.564 1.178 -17.406 1.00 87.25 91 ARG A N 1
ATOM 707 C CA . ARG A 1 91 ? 16.663 -0.263 -17.113 1.00 87.25 91 ARG A CA 1
ATOM 708 C C . ARG A 1 91 ? 15.430 -0.786 -16.383 1.00 87.25 91 ARG A C 1
ATOM 710 O O . ARG A 1 91 ? 14.874 -1.801 -16.785 1.00 87.25 91 ARG A O 1
ATOM 717 N N . LEU A 1 92 ? 14.973 -0.080 -15.351 1.00 86.12 92 LEU A N 1
ATOM 718 C CA . LEU A 1 92 ? 13.777 -0.459 -14.600 1.00 86.12 92 LEU A CA 1
ATOM 719 C C . LEU A 1 92 ? 12.534 -0.486 -15.499 1.00 86.12 92 LEU A C 1
ATOM 721 O O . LEU A 1 92 ? 11.795 -1.468 -15.473 1.00 86.12 92 LEU A O 1
ATOM 725 N N . ASN A 1 93 ? 12.362 0.513 -16.371 1.00 86.44 93 ASN A N 1
ATOM 726 C CA . ASN A 1 93 ? 11.270 0.536 -17.347 1.00 86.44 93 ASN A CA 1
ATOM 727 C C . ASN A 1 93 ? 11.325 -0.658 -18.317 1.00 86.44 93 ASN A C 1
ATOM 729 O O . ASN A 1 93 ? 10.297 -1.265 -18.612 1.00 86.44 93 ASN A O 1
ATOM 733 N N . GLU A 1 94 ? 12.515 -1.026 -18.806 1.00 89.12 94 GLU A N 1
ATOM 734 C CA . GLU A 1 94 ? 12.686 -2.204 -19.666 1.00 89.12 94 GLU A CA 1
ATOM 735 C C . GLU A 1 94 ? 12.295 -3.502 -18.941 1.00 89.12 94 GLU A C 1
ATOM 737 O O . GLU A 1 94 ? 11.645 -4.365 -19.536 1.00 89.12 94 GLU A O 1
ATOM 742 N N . ILE A 1 95 ? 12.642 -3.635 -17.658 1.00 87.38 95 ILE A N 1
ATOM 743 C CA . ILE A 1 95 ? 12.288 -4.806 -16.844 1.00 87.38 95 ILE A CA 1
ATOM 744 C C . ILE A 1 95 ? 10.782 -4.852 -16.586 1.00 87.38 95 ILE A C 1
ATOM 746 O O . ILE A 1 95 ? 10.171 -5.890 -16.831 1.00 87.38 95 ILE A O 1
ATOM 750 N N . ALA A 1 96 ? 10.158 -3.748 -16.168 1.00 86.94 96 ALA A N 1
ATOM 751 C CA . ALA A 1 96 ? 8.707 -3.705 -15.977 1.00 86.94 96 ALA A CA 1
ATOM 752 C C . ALA A 1 96 ? 7.949 -4.055 -17.255 1.00 86.94 96 ALA A C 1
ATOM 754 O O . ALA A 1 96 ? 7.009 -4.845 -17.204 1.00 86.94 96 ALA A O 1
ATOM 755 N N . LYS A 1 97 ? 8.401 -3.552 -18.411 1.00 88.69 97 LYS A N 1
ATOM 756 C CA . LYS A 1 97 ? 7.806 -3.903 -19.703 1.00 88.69 97 LYS A CA 1
ATOM 757 C C . LYS A 1 97 ? 7.892 -5.405 -19.981 1.00 88.69 97 LYS A C 1
ATOM 759 O O . LYS A 1 97 ? 6.913 -5.994 -20.423 1.00 88.69 97 LYS A O 1
ATOM 764 N N . ARG A 1 98 ? 9.038 -6.037 -19.699 1.00 87.81 98 ARG A N 1
ATOM 765 C CA . ARG A 1 98 ? 9.211 -7.498 -19.833 1.00 87.81 98 ARG A CA 1
ATOM 766 C C . ARG A 1 98 ? 8.337 -8.291 -18.860 1.00 87.81 98 ARG A C 1
ATOM 768 O O . ARG A 1 98 ? 7.953 -9.409 -19.176 1.00 87.81 98 ARG A O 1
ATOM 775 N N . MET A 1 99 ? 8.042 -7.725 -17.694 1.00 87.69 99 MET A N 1
ATOM 776 C CA . MET A 1 99 ? 7.161 -8.323 -16.688 1.00 87.69 99 MET A CA 1
ATOM 777 C C . MET A 1 99 ? 5.675 -8.025 -16.929 1.00 87.69 99 MET A C 1
ATOM 779 O O . MET A 1 99 ? 4.842 -8.559 -16.202 1.00 87.69 99 MET A O 1
ATOM 783 N N . GLU A 1 100 ? 5.348 -7.213 -17.942 1.00 89.31 100 GLU A N 1
ATOM 784 C CA . GLU A 1 100 ? 3.994 -6.711 -18.225 1.00 89.31 100 GLU A CA 1
ATOM 785 C C . GLU A 1 100 ? 3.384 -5.946 -17.037 1.00 89.31 100 GLU A C 1
ATOM 787 O O . GLU A 1 100 ? 2.187 -6.021 -16.766 1.00 89.31 100 GLU A O 1
ATOM 792 N N . LEU A 1 101 ? 4.223 -5.207 -16.307 1.00 84.94 101 LEU A N 1
ATOM 793 C CA . LEU A 1 101 ? 3.786 -4.352 -15.209 1.00 84.94 101 LEU A CA 1
ATOM 794 C C . LEU A 1 101 ? 3.297 -2.995 -15.728 1.00 84.94 101 LEU A C 1
ATOM 796 O O . LEU A 1 101 ? 3.856 -2.474 -16.699 1.00 84.94 101 LEU A O 1
ATOM 800 N N . PRO A 1 102 ? 2.284 -2.392 -15.081 1.00 79.25 102 PRO A N 1
ATOM 801 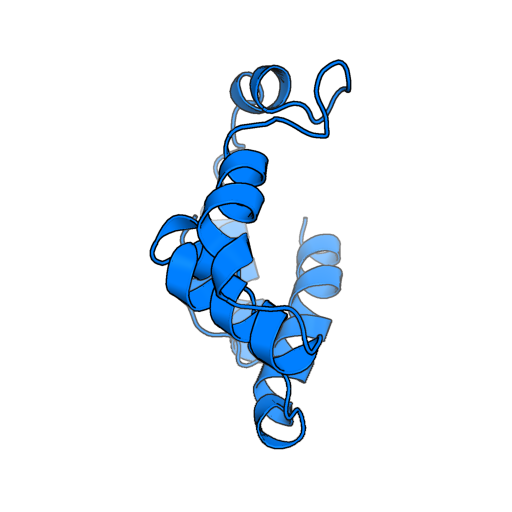C CA . PRO A 1 102 ? 1.818 -1.065 -15.450 1.00 79.25 102 PRO A CA 1
ATOM 802 C C . PRO A 1 102 ? 2.901 -0.017 -15.170 1.00 79.25 102 PRO A C 1
ATOM 804 O O . PRO A 1 102 ? 3.595 -0.080 -14.155 1.00 79.25 102 PRO A O 1
ATOM 807 N N . GLU A 1 103 ? 3.021 0.987 -16.044 1.00 70.62 103 GLU A N 1
ATOM 808 C CA . GLU A 1 103 ? 4.005 2.073 -15.885 1.00 70.62 103 GLU A CA 1
ATOM 809 C C . GLU A 1 103 ? 3.808 2.858 -14.580 1.00 70.62 103 GLU A C 1
ATOM 811 O O . GLU A 1 103 ? 4.774 3.368 -14.012 1.00 70.62 103 GLU A O 1
ATOM 816 N N . SER A 1 104 ? 2.575 2.866 -14.057 1.00 68.44 104 SER A N 1
ATOM 817 C CA . SER A 1 104 ? 2.208 3.479 -12.779 1.00 68.44 104 SER A CA 1
ATOM 818 C C . SER A 1 104 ? 3.004 2.944 -11.585 1.00 68.44 104 SER A C 1
ATOM 820 O O . SER A 1 104 ? 3.093 3.639 -10.580 1.00 68.44 104 SER A O 1
ATOM 822 N N . ILE A 1 105 ? 3.635 1.766 -11.687 1.00 68.19 105 ILE A N 1
ATOM 823 C CA . ILE A 1 105 ? 4.418 1.172 -10.591 1.00 68.19 105 ILE A CA 1
ATOM 824 C C . ILE A 1 105 ? 5.680 1.971 -10.226 1.00 68.19 105 ILE A C 1
ATOM 826 O O . ILE A 1 105 ? 6.287 1.721 -9.190 1.00 68.19 105 ILE A O 1
ATOM 830 N N . PHE A 1 106 ? 6.099 2.916 -11.073 1.00 63.03 106 PHE A N 1
ATOM 831 C CA . PHE A 1 106 ? 7.274 3.766 -10.841 1.00 63.03 106 PHE A CA 1
ATOM 832 C C . PHE A 1 106 ? 6.939 5.189 -10.394 1.00 63.03 106 PHE A C 1
ATOM 834 O O . PHE A 1 106 ? 7.847 6.021 -10.278 1.00 63.03 106 PHE A O 1
ATOM 841 N N . HIS A 1 107 ? 5.656 5.493 -10.209 1.00 58.12 107 HIS A N 1
ATOM 842 C CA . HIS A 1 107 ? 5.198 6.791 -9.742 1.00 58.12 107 HIS A CA 1
ATOM 843 C C . HIS A 1 107 ? 5.075 6.731 -8.216 1.00 58.12 107 HIS A C 1
ATOM 845 O O . HIS A 1 107 ? 4.052 6.297 -7.696 1.00 58.12 107 HIS A O 1
ATOM 851 N N . PHE A 1 108 ? 6.149 7.128 -7.531 1.00 50.03 108 PHE A N 1
ATOM 852 C CA . PHE A 1 108 ? 6.198 7.344 -6.083 1.00 50.03 108 PHE A CA 1
ATOM 853 C C . PHE A 1 108 ? 6.287 8.842 -5.797 1.00 50.03 108 PHE A C 1
ATOM 855 O O . PHE A 1 108 ? 7.016 9.525 -6.559 1.00 50.03 108 PHE A O 1
#

Foldseek 3Di:
DVVVLCVVVLVVLVCVVCVVVDPADDDDPCCCVPPVLVNVVSVCVVVVHDSVCSVVVNVVVVDQPQPPHCPTPVNVVPDDDDPQDPVNVVVSVVVCVVSVHDPCVPVD